Protein AF-A0A372RD93-F1 (afdb_monomer_lite)

Structure (mmCIF, N/CA/C/O backbone):
data_AF-A0A372RD93-F1
#
_entry.id   AF-A0A372RD93-F1
#
loop_
_atom_site.group_PDB
_atom_site.id
_atom_site.type_symbol
_atom_site.label_atom_id
_atom_site.label_alt_id
_atom_site.label_comp_id
_atom_site.label_asym_id
_atom_site.label_entity_id
_atom_site.label_seq_id
_atom_site.pdbx_PDB_ins_code
_atom_site.Cartn_x
_atom_site.Cartn_y
_atom_site.Cartn_z
_atom_site.occupancy
_atom_site.B_iso_or_equiv
_atom_site.auth_seq_id
_atom_site.auth_comp_id
_atom_site.auth_asym_id
_atom_site.auth_atom_id
_atom_site.pdbx_PDB_model_num
ATOM 1 N N . MET A 1 1 ? 12.756 -39.934 -55.092 1.00 40.94 1 MET A N 1
ATOM 2 C CA . MET A 1 1 ? 13.712 -39.754 -53.982 1.00 40.94 1 MET A CA 1
ATOM 3 C C . MET A 1 1 ? 12.909 -39.738 -52.703 1.00 40.94 1 MET A C 1
ATOM 5 O O . MET A 1 1 ? 12.065 -38.868 -52.531 1.00 40.94 1 MET A O 1
ATOM 9 N N . GLU A 1 2 ? 13.077 -40.784 -51.905 1.00 36.28 2 GLU A N 1
ATOM 10 C CA . GLU A 1 2 ? 12.415 -40.973 -50.618 1.00 36.28 2 GLU A CA 1
ATOM 11 C C . GLU A 1 2 ? 12.897 -39.919 -49.617 1.00 36.28 2 GLU A C 1
ATOM 13 O O . GLU A 1 2 ? 14.096 -39.702 -49.460 1.00 36.28 2 GLU A O 1
ATOM 18 N N . TYR A 1 3 ? 11.959 -39.256 -48.940 1.00 37.03 3 TYR A N 1
ATOM 19 C CA . TYR A 1 3 ? 12.267 -38.377 -47.817 1.00 37.03 3 TYR A CA 1
ATOM 20 C C . TYR A 1 3 ? 12.322 -39.218 -46.540 1.00 37.03 3 TYR A C 1
ATOM 22 O O . TYR A 1 3 ? 11.299 -39.464 -45.898 1.00 37.03 3 TYR A O 1
ATOM 30 N N . THR A 1 4 ? 13.515 -39.656 -46.148 1.00 43.28 4 THR A N 1
ATOM 31 C CA . THR A 1 4 ? 13.748 -40.237 -44.824 1.00 43.28 4 THR A CA 1
ATOM 32 C C . THR A 1 4 ? 13.697 -39.126 -43.772 1.00 43.28 4 THR A C 1
ATOM 34 O O . THR A 1 4 ? 14.603 -38.310 -43.625 1.00 43.28 4 THR A O 1
ATOM 37 N N . LYS A 1 5 ? 12.586 -39.063 -43.027 1.00 48.47 5 LYS A N 1
ATOM 38 C CA . LYS A 1 5 ? 12.483 -38.254 -41.805 1.00 48.47 5 LYS A CA 1
ATOM 39 C C . LYS A 1 5 ? 13.290 -38.926 -40.697 1.00 48.47 5 LYS A C 1
ATOM 41 O O . LYS A 1 5 ? 12.750 -39.723 -39.932 1.00 48.47 5 LYS A O 1
ATOM 46 N N . GLU A 1 6 ? 14.557 -38.562 -40.564 1.00 47.00 6 GLU A N 1
ATOM 47 C CA . GLU A 1 6 ? 15.296 -38.830 -39.333 1.00 47.00 6 GLU A CA 1
ATOM 48 C C . GLU A 1 6 ? 14.746 -37.932 -38.213 1.00 47.00 6 GLU A C 1
ATOM 50 O O . GLU A 1 6 ? 14.999 -36.727 -38.133 1.00 47.00 6 GLU A O 1
ATOM 55 N N . LYS A 1 7 ? 13.917 -38.528 -37.349 1.00 50.06 7 LYS A N 1
ATOM 56 C CA . LYS A 1 7 ? 13.461 -37.935 -36.087 1.00 50.06 7 LYS A CA 1
ATOM 57 C C . LYS A 1 7 ? 14.665 -37.803 -35.150 1.00 50.06 7 LYS A C 1
ATOM 59 O O . LYS A 1 7 ? 14.979 -38.708 -34.385 1.00 50.06 7 LYS A O 1
ATOM 64 N N . ASN A 1 8 ? 15.320 -36.650 -35.195 1.00 46.00 8 ASN A N 1
ATOM 65 C CA . ASN A 1 8 ? 16.401 -36.308 -34.278 1.00 46.00 8 ASN A CA 1
ATOM 66 C C . ASN A 1 8 ? 15.813 -35.884 -32.915 1.00 46.00 8 ASN A C 1
ATOM 68 O O . ASN A 1 8 ? 15.511 -34.715 -32.674 1.00 46.00 8 ASN A O 1
ATOM 72 N N . TRP A 1 9 ? 15.592 -36.854 -32.025 1.00 46.66 9 TRP A N 1
ATOM 73 C CA . TRP A 1 9 ? 15.039 -36.686 -30.671 1.00 46.66 9 TRP A CA 1
ATOM 74 C C . TRP A 1 9 ? 16.088 -36.155 -29.671 1.00 46.66 9 TRP A C 1
ATOM 76 O O . TRP A 1 9 ? 16.247 -36.688 -28.579 1.00 46.66 9 TRP A O 1
ATOM 86 N N . ASN A 1 10 ? 16.860 -35.127 -30.050 1.00 56.66 10 ASN A N 1
ATOM 87 C CA . ASN A 1 10 ? 17.896 -34.585 -29.162 1.00 56.66 10 ASN A CA 1
ATOM 88 C C . ASN A 1 10 ? 18.234 -33.096 -29.361 1.00 56.66 10 ASN A C 1
ATOM 90 O O . ASN A 1 10 ? 19.351 -32.659 -29.090 1.00 56.66 10 ASN A O 1
ATOM 94 N N . LYS A 1 11 ? 17.274 -32.275 -29.802 1.00 50.94 11 LYS A N 1
ATOM 95 C CA . LYS A 1 11 ? 17.386 -30.817 -29.645 1.00 50.94 11 LYS A CA 1
ATOM 96 C C . LYS A 1 11 ? 16.659 -30.404 -28.376 1.00 50.94 11 LYS A C 1
ATOM 98 O O . LYS A 1 11 ? 15.439 -30.272 -28.360 1.00 50.94 11 LYS A O 1
ATOM 103 N N . LYS A 1 12 ? 17.420 -30.159 -27.309 1.00 52.72 12 LYS A N 1
ATOM 104 C CA . LYS A 1 12 ? 16.957 -29.267 -26.246 1.00 52.72 12 LYS A CA 1
ATOM 105 C C . LYS A 1 12 ? 16.622 -27.941 -26.937 1.00 52.72 12 LYS A C 1
ATOM 107 O O . LYS A 1 12 ? 17.524 -27.296 -27.464 1.00 52.72 12 LYS A O 1
ATOM 112 N N . ASN A 1 13 ? 15.346 -27.553 -26.993 1.00 59.56 13 ASN A N 1
ATOM 113 C CA . ASN A 1 13 ? 14.900 -26.242 -27.491 1.00 59.56 13 ASN A CA 1
ATOM 114 C C . ASN A 1 13 ? 15.299 -25.125 -26.503 1.00 59.56 13 ASN A C 1
ATOM 116 O O . ASN A 1 13 ? 14.487 -24.300 -26.103 1.00 59.56 13 ASN A O 1
ATOM 120 N N . SER A 1 14 ? 16.547 -25.143 -26.045 1.00 58.91 14 SER A N 1
ATOM 121 C CA . SER A 1 14 ? 17.116 -24.208 -25.092 1.00 58.91 14 SER A CA 1
ATOM 122 C C . SER A 1 14 ? 18.143 -23.364 -25.830 1.00 58.91 14 SER A C 1
ATOM 124 O O . SER A 1 14 ? 19.237 -23.838 -26.138 1.00 58.91 14 SER A O 1
ATOM 126 N N . ALA A 1 15 ? 17.790 -22.117 -26.118 1.00 66.62 15 ALA A N 1
ATOM 127 C CA . ALA A 1 15 ? 18.771 -21.102 -26.459 1.00 66.62 15 ALA A CA 1
ATOM 128 C C . ALA A 1 15 ? 19.325 -20.541 -25.143 1.00 66.62 15 ALA A C 1
ATOM 130 O O . ALA A 1 15 ? 18.597 -19.897 -24.386 1.00 66.62 15 ALA A O 1
ATOM 131 N N . LEU A 1 16 ? 20.597 -20.817 -24.844 1.00 61.88 16 LEU A N 1
ATOM 132 C CA . LEU A 1 16 ? 21.321 -20.067 -23.822 1.00 61.88 16 LEU A CA 1
ATOM 133 C C . LEU A 1 16 ? 21.692 -18.729 -24.452 1.00 61.88 16 LEU A C 1
ATOM 135 O O . LEU A 1 16 ? 22.558 -18.663 -25.318 1.00 61.88 16 LEU A O 1
ATOM 139 N N . VAL A 1 17 ? 20.966 -17.688 -24.063 1.00 70.44 17 VAL A N 1
ATOM 140 C CA . VAL A 1 17 ? 21.166 -16.330 -24.562 1.00 70.44 17 VAL A CA 1
ATOM 141 C C . VAL A 1 17 ? 21.934 -15.565 -23.497 1.00 70.44 17 VAL A C 1
ATOM 143 O O . VAL A 1 17 ? 21.534 -15.563 -22.332 1.00 70.44 17 VAL A O 1
ATOM 146 N N . THR A 1 18 ? 23.043 -14.934 -23.877 1.00 74.75 18 THR A N 1
ATOM 147 C CA . THR A 1 18 ? 23.781 -14.073 -22.948 1.00 74.75 18 THR A CA 1
ATOM 148 C C . THR A 1 18 ? 22.944 -12.840 -22.598 1.00 74.75 18 THR A C 1
ATOM 150 O O . THR A 1 18 ? 22.077 -12.426 -23.368 1.00 74.75 18 THR A O 1
ATOM 153 N N . GLU A 1 19 ? 23.203 -12.203 -21.455 1.00 71.75 19 GLU A N 1
ATOM 154 C CA . GLU A 1 19 ? 22.468 -10.996 -21.040 1.00 71.75 19 GLU A CA 1
ATOM 155 C C . GLU A 1 19 ? 22.470 -9.903 -22.127 1.00 71.75 19 GLU A C 1
ATOM 157 O O . GLU A 1 19 ? 21.443 -9.280 -22.402 1.00 71.75 19 GLU A O 1
ATOM 162 N N . LYS A 1 20 ? 23.602 -9.743 -22.827 1.00 76.75 20 LYS A N 1
ATOM 163 C CA . LYS A 1 20 ? 23.773 -8.783 -23.930 1.00 76.75 20 LYS A CA 1
ATOM 164 C C . LYS A 1 20 ? 22.853 -9.063 -25.121 1.00 76.75 20 LYS A C 1
ATOM 166 O O . LYS A 1 20 ? 22.434 -8.139 -25.813 1.00 76.75 20 LYS A O 1
ATOM 171 N N . GLU A 1 21 ? 22.542 -10.328 -25.370 1.00 79.19 21 GLU A N 1
ATOM 172 C CA . GLU A 1 21 ? 21.732 -10.775 -26.507 1.00 79.19 21 GLU A CA 1
ATOM 173 C C . GLU A 1 21 ? 20.252 -10.927 -26.140 1.00 79.19 21 GLU A C 1
ATOM 175 O O . GLU A 1 21 ? 19.402 -11.006 -27.027 1.00 79.19 21 GLU A O 1
ATOM 180 N N . PHE A 1 22 ? 19.931 -10.915 -24.843 1.00 78.94 22 PHE A N 1
ATOM 181 C CA . PHE A 1 22 ? 18.600 -11.186 -24.310 1.00 78.94 22 PHE A CA 1
ATOM 182 C C . PHE A 1 22 ? 17.536 -10.268 -24.916 1.00 78.94 22 PHE A C 1
ATOM 184 O O . PHE A 1 22 ? 16.542 -10.750 -25.457 1.00 78.94 22 PHE A O 1
ATOM 191 N N . ARG A 1 23 ? 17.781 -8.949 -24.923 1.00 76.69 23 ARG A N 1
ATOM 192 C CA . ARG A 1 23 ? 16.850 -7.966 -25.505 1.00 76.69 23 ARG A CA 1
ATOM 193 C C . ARG A 1 23 ? 16.639 -8.179 -27.000 1.00 76.69 23 ARG A C 1
ATOM 195 O O . ARG A 1 23 ? 15.522 -8.044 -27.483 1.00 76.69 23 ARG A O 1
ATOM 202 N N . LYS A 1 24 ? 17.701 -8.511 -27.735 1.00 80.06 24 LYS A N 1
ATOM 203 C CA . LYS A 1 24 ? 17.635 -8.742 -29.184 1.00 80.06 24 LYS A CA 1
ATOM 204 C C . LYS A 1 24 ? 16.874 -10.028 -29.513 1.00 80.06 24 LYS A C 1
ATOM 206 O O . LYS A 1 24 ? 16.166 -10.065 -30.511 1.00 80.06 24 LYS A O 1
ATOM 211 N N . PHE A 1 25 ? 17.028 -11.062 -28.687 1.00 80.00 25 PHE A N 1
ATOM 212 C CA . PHE A 1 25 ? 16.400 -12.364 -28.891 1.00 80.00 25 PHE A CA 1
ATOM 213 C C . PHE A 1 25 ? 14.930 -12.387 -28.448 1.00 80.00 25 PHE A C 1
ATOM 215 O O . PHE A 1 25 ? 14.072 -12.841 -29.197 1.00 80.00 25 PHE A O 1
ATOM 222 N N . TYR A 1 26 ? 14.633 -11.889 -27.244 1.00 73.25 26 TYR A N 1
ATOM 223 C CA . TYR A 1 26 ? 13.293 -11.934 -26.648 1.00 73.25 26 TYR A CA 1
ATOM 224 C C . TYR A 1 26 ? 12.451 -10.680 -26.922 1.00 73.25 26 TYR A C 1
ATOM 226 O O . TYR A 1 26 ? 11.246 -10.694 -26.685 1.00 73.25 26 TYR A O 1
ATOM 234 N N . GLY A 1 27 ? 13.057 -9.592 -27.407 1.00 77.94 27 GLY A N 1
ATOM 235 C CA . GLY A 1 27 ? 12.377 -8.313 -27.642 1.00 77.94 27 GLY A CA 1
ATOM 236 C C . GLY A 1 27 ? 12.160 -7.465 -26.382 1.00 77.94 27 GLY A C 1
ATOM 237 O O . GLY A 1 27 ? 11.650 -6.354 -26.483 1.00 77.94 27 GLY A O 1
ATOM 238 N N . TYR A 1 28 ? 12.575 -7.950 -25.208 1.00 72.06 28 TYR A N 1
ATOM 239 C CA . TYR A 1 28 ? 12.456 -7.273 -23.914 1.00 72.06 28 TYR A CA 1
ATOM 240 C C . TYR A 1 28 ? 13.683 -7.565 -23.036 1.00 72.06 28 TYR A C 1
ATOM 242 O O . TYR A 1 28 ? 14.404 -8.535 -23.264 1.00 72.06 28 TYR A O 1
ATOM 250 N N . THR A 1 29 ? 13.962 -6.719 -22.049 1.00 76.38 29 THR A N 1
ATOM 251 C CA . THR A 1 29 ? 15.083 -6.881 -21.111 1.00 76.38 29 THR A CA 1
ATOM 252 C C . THR A 1 29 ? 14.730 -7.800 -19.940 1.00 76.38 29 THR A C 1
ATOM 254 O O . THR A 1 29 ? 13.563 -8.045 -19.641 1.00 76.38 29 THR A O 1
ATOM 257 N N . TYR A 1 30 ? 15.738 -8.300 -19.222 1.00 64.75 30 TYR A N 1
ATOM 258 C CA . TYR A 1 30 ? 15.505 -9.074 -17.998 1.00 64.75 30 TYR A CA 1
ATOM 259 C C . TYR A 1 30 ? 14.690 -8.284 -16.954 1.00 64.75 30 TYR A C 1
ATOM 261 O O . TYR A 1 30 ? 13.803 -8.844 -16.313 1.00 64.75 30 TYR A O 1
ATOM 269 N N . ALA A 1 31 ? 14.937 -6.974 -16.843 1.00 65.00 31 ALA A N 1
ATOM 270 C CA . ALA A 1 31 ? 14.170 -6.076 -15.984 1.00 65.00 31 ALA A CA 1
ATOM 271 C C . ALA A 1 31 ? 12.698 -5.989 -16.417 1.00 65.00 31 ALA A C 1
ATOM 273 O O . ALA A 1 31 ? 11.817 -6.118 -15.571 1.00 65.00 31 ALA A O 1
ATOM 274 N N . ASP A 1 32 ? 12.431 -5.878 -17.723 1.00 61.62 32 ASP A N 1
ATOM 275 C CA . ASP A 1 32 ? 11.062 -5.888 -18.255 1.00 61.62 32 ASP A CA 1
ATOM 276 C C . ASP A 1 32 ? 10.357 -7.206 -17.903 1.00 61.62 32 ASP A C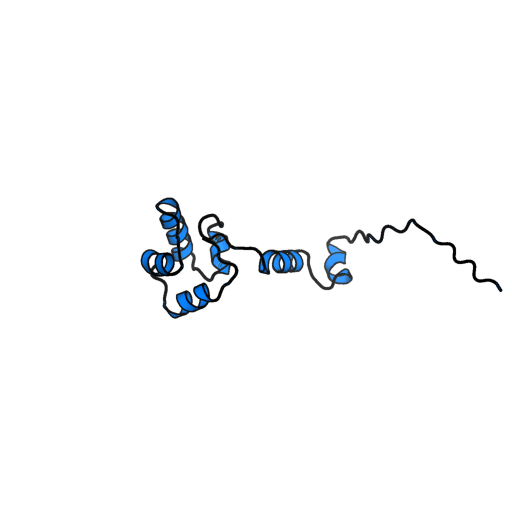 1
ATOM 278 O O . ASP A 1 32 ? 9.212 -7.211 -17.464 1.00 61.62 32 ASP A O 1
ATOM 282 N N . ARG A 1 33 ? 11.053 -8.348 -18.012 1.00 59.84 33 ARG A N 1
ATOM 283 C CA . ARG A 1 33 ? 10.496 -9.659 -17.636 1.00 59.84 33 ARG A CA 1
ATOM 284 C C . ARG A 1 33 ? 10.144 -9.739 -16.154 1.00 59.84 33 ARG A C 1
ATOM 286 O O . ARG A 1 33 ? 9.096 -10.280 -15.812 1.00 59.84 33 ARG A O 1
ATOM 293 N N . ALA A 1 34 ? 11.013 -9.224 -15.287 1.00 60.75 34 ALA A N 1
ATOM 294 C CA . ALA A 1 34 ? 10.765 -9.169 -13.851 1.00 60.75 34 ALA A CA 1
ATOM 295 C C . ALA A 1 34 ? 9.578 -8.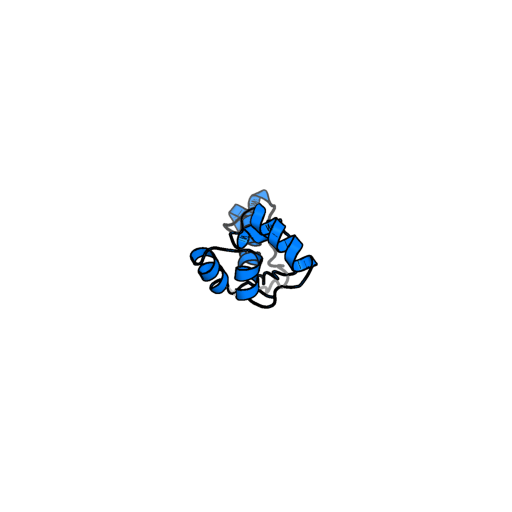249 -13.525 1.00 60.75 34 ALA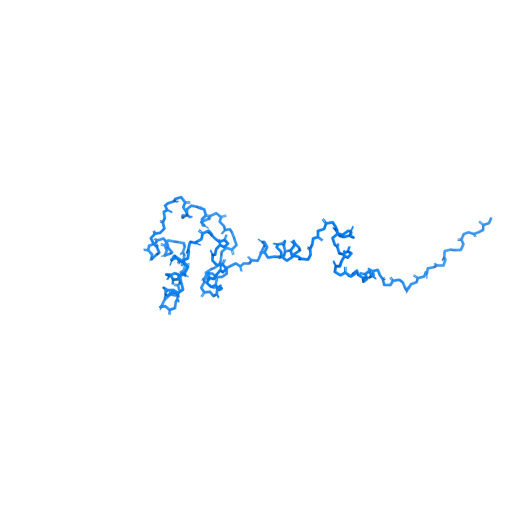 A C 1
ATOM 297 O O . ALA A 1 34 ? 8.755 -8.608 -12.691 1.00 60.75 34 ALA A O 1
ATOM 298 N N . GLN A 1 35 ? 9.441 -7.122 -14.233 1.00 58.12 35 GLN A N 1
ATOM 299 C CA . GLN A 1 35 ? 8.282 -6.229 -14.138 1.00 58.12 35 GLN A CA 1
ATOM 300 C C . GLN A 1 35 ? 6.986 -6.905 -14.613 1.00 58.12 35 GLN A C 1
ATOM 302 O O . GLN A 1 35 ? 5.951 -6.746 -13.976 1.00 58.12 35 GLN A O 1
ATOM 307 N N . PHE A 1 36 ? 7.030 -7.699 -15.688 1.00 56.34 36 PHE A N 1
ATOM 308 C CA . PHE A 1 36 ? 5.871 -8.470 -16.158 1.00 56.34 36 PHE A CA 1
ATOM 309 C C . PHE A 1 36 ? 5.481 -9.597 -15.197 1.00 56.34 36 PHE A C 1
ATOM 311 O O . PHE A 1 36 ? 4.294 -9.841 -14.994 1.00 56.34 36 PHE A O 1
ATOM 318 N N . ALA A 1 37 ? 6.458 -10.284 -14.603 1.00 58.88 37 ALA A N 1
ATOM 319 C CA . ALA A 1 37 ? 6.201 -11.342 -13.631 1.00 58.88 37 ALA A CA 1
ATOM 320 C C . ALA A 1 37 ? 5.645 -10.787 -12.307 1.00 58.88 37 ALA A C 1
ATOM 322 O O . ALA A 1 37 ? 4.732 -11.384 -11.742 1.00 58.88 37 ALA A O 1
ATOM 323 N N . SER A 1 38 ? 6.140 -9.633 -11.846 1.00 59.06 38 SER A N 1
ATOM 324 C CA . SER A 1 38 ? 5.667 -8.982 -10.617 1.00 59.06 38 SER A CA 1
ATOM 325 C C . SER A 1 38 ? 4.353 -8.217 -10.792 1.00 59.06 38 SER A C 1
ATOM 327 O O . SER A 1 38 ? 3.651 -7.976 -9.813 1.00 59.06 38 SER A O 1
ATOM 329 N N . ALA A 1 39 ? 3.972 -7.862 -12.026 1.00 60.59 39 ALA A N 1
ATOM 330 C CA . ALA A 1 39 ? 2.739 -7.122 -12.298 1.00 60.59 39 ALA A CA 1
ATOM 331 C C . ALA A 1 39 ? 1.471 -7.835 -11.797 1.00 60.59 39 ALA A C 1
ATOM 333 O O . ALA A 1 39 ? 0.513 -7.153 -11.443 1.00 60.59 39 ALA A O 1
ATOM 334 N N . ASN A 1 40 ? 1.481 -9.171 -11.727 1.00 64.25 40 ASN A N 1
ATOM 335 C CA . ASN A 1 40 ? 0.351 -9.991 -11.271 1.00 64.25 40 ASN A CA 1
ATOM 336 C C . ASN A 1 40 ? 0.539 -10.566 -9.859 1.00 64.25 40 ASN A C 1
ATOM 338 O O . ASN A 1 40 ? -0.288 -11.358 -9.402 1.00 64.25 40 ASN A O 1
ATOM 342 N N . GLU A 1 41 ? 1.632 -10.230 -9.175 1.00 77.69 41 GLU A N 1
ATOM 343 C CA . GLU A 1 41 ? 1.902 -10.765 -7.847 1.00 77.69 41 GLU A CA 1
ATOM 344 C C . GLU A 1 41 ? 1.004 -10.088 -6.805 1.00 77.69 41 GLU A C 1
ATOM 346 O O . GLU A 1 41 ? 0.778 -8.875 -6.837 1.00 77.69 41 GLU A O 1
ATOM 351 N N . LYS A 1 42 ? 0.467 -10.885 -5.875 1.00 87.81 42 LYS A N 1
ATOM 352 C CA . LYS A 1 42 ? -0.315 -10.350 -4.761 1.00 87.81 42 LYS A CA 1
ATOM 353 C C . LYS A 1 42 ? 0.597 -9.538 -3.841 1.00 87.81 42 LYS A C 1
ATOM 355 O O . LYS A 1 42 ? 1.613 -10.028 -3.357 1.00 87.81 42 LYS A O 1
ATOM 360 N N . LEU A 1 43 ? 0.205 -8.298 -3.579 1.00 89.81 43 LEU A N 1
ATOM 361 C CA . LEU A 1 43 ? 0.892 -7.359 -2.704 1.00 89.81 43 LEU A CA 1
ATOM 362 C C . LEU A 1 43 ? 0.274 -7.442 -1.307 1.00 89.81 43 LEU A C 1
ATOM 364 O O . LEU A 1 43 ? -0.763 -6.838 -1.035 1.00 89.81 43 LEU A O 1
ATOM 368 N N . TYR A 1 44 ? 0.914 -8.195 -0.418 1.00 92.88 44 TYR A N 1
ATOM 369 C CA . TYR A 1 44 ? 0.484 -8.344 0.973 1.00 92.88 44 TYR A CA 1
ATOM 370 C C . TYR A 1 44 ? 0.823 -7.083 1.774 1.00 92.88 44 TYR A C 1
ATOM 372 O O . TYR A 1 44 ? 1.971 -6.883 2.171 1.00 92.88 44 TYR A O 1
ATOM 380 N N . ILE A 1 45 ? -0.157 -6.212 2.023 1.00 93.56 45 ILE A N 1
ATOM 381 C CA . ILE A 1 45 ? 0.071 -4.881 2.613 1.00 93.56 45 ILE A CA 1
ATOM 382 C C . ILE A 1 45 ? 0.735 -4.950 3.998 1.00 93.56 45 ILE A C 1
ATOM 384 O O . ILE A 1 45 ? 1.546 -4.091 4.357 1.00 93.56 45 ILE A O 1
ATOM 388 N N . ASN A 1 46 ? 0.444 -6.012 4.749 1.00 95.00 46 ASN A N 1
ATOM 389 C CA . ASN A 1 46 ? 0.946 -6.217 6.101 1.00 95.00 46 ASN A CA 1
ATOM 390 C C . ASN A 1 46 ? 2.400 -6.726 6.151 1.00 95.00 46 ASN A C 1
ATOM 392 O O . ASN A 1 46 ? 3.052 -6.576 7.180 1.00 95.00 46 ASN A O 1
ATOM 396 N N . SER A 1 47 ? 2.946 -7.260 5.052 1.00 92.25 47 SER A N 1
ATOM 397 C CA . SER A 1 47 ? 4.300 -7.845 5.016 1.00 92.25 47 SER A CA 1
ATOM 398 C C . SER A 1 47 ? 5.219 -7.274 3.932 1.00 92.25 47 SER A C 1
ATOM 400 O O . SER A 1 47 ? 6.436 -7.424 4.022 1.00 92.25 47 SER A O 1
ATOM 402 N N . ILE A 1 48 ? 4.675 -6.582 2.929 1.00 91.38 48 ILE A N 1
ATOM 403 C CA . ILE A 1 48 ? 5.440 -6.005 1.818 1.00 91.38 48 ILE A CA 1
ATOM 404 C C . ILE A 1 48 ? 6.517 -5.027 2.310 1.00 91.38 48 ILE A C 1
ATOM 406 O O . ILE A 1 48 ? 6.303 -4.285 3.268 1.00 91.38 48 ILE A O 1
ATOM 410 N N . HIS A 1 49 ? 7.681 -4.985 1.663 1.00 91.88 49 HIS A N 1
ATOM 411 C CA . HIS A 1 49 ? 8.735 -4.040 2.037 1.00 91.88 49 HIS A CA 1
ATOM 412 C C . HIS A 1 49 ? 8.267 -2.577 1.908 1.00 91.88 49 HIS A C 1
ATOM 414 O O . HIS A 1 49 ? 7.499 -2.247 1.003 1.00 91.88 49 HIS A O 1
ATOM 420 N N . GLU A 1 50 ? 8.749 -1.694 2.793 1.00 91.75 50 GLU A N 1
ATOM 421 C CA . GLU A 1 50 ? 8.330 -0.283 2.849 1.00 91.75 50 GLU A CA 1
ATOM 422 C C . GLU A 1 50 ? 8.499 0.413 1.494 1.00 91.75 50 GLU A C 1
ATOM 424 O O . GLU A 1 50 ? 7.578 1.069 1.020 1.00 91.75 50 GLU A O 1
ATOM 429 N N . ASP A 1 51 ? 9.639 0.230 0.829 1.00 89.12 51 ASP A N 1
ATOM 430 C CA . ASP A 1 51 ? 9.888 0.867 -0.469 1.00 89.12 51 ASP A CA 1
ATOM 431 C C . ASP A 1 51 ? 8.985 0.340 -1.586 1.00 89.12 51 ASP A C 1
ATOM 433 O O . ASP A 1 51 ? 8.599 1.090 -2.481 1.00 89.12 51 ASP A O 1
ATOM 437 N N . SER A 1 52 ? 8.558 -0.919 -1.507 1.00 89.06 52 SER A N 1
ATOM 438 C CA . SER A 1 52 ? 7.663 -1.515 -2.500 1.00 89.06 52 SER A CA 1
ATOM 439 C C . SER A 1 52 ? 6.234 -0.962 -2.414 1.00 89.06 52 SER A C 1
ATOM 441 O O . SER A 1 52 ? 5.488 -1.056 -3.388 1.00 89.06 52 SER A O 1
ATOM 443 N N . LEU A 1 53 ? 5.857 -0.297 -1.313 1.00 91.00 53 LEU A N 1
ATOM 444 C CA . LEU A 1 53 ? 4.586 0.436 -1.207 1.00 91.00 53 LEU A CA 1
ATOM 445 C C . LEU A 1 53 ? 4.492 1.609 -2.203 1.00 91.00 53 LEU A C 1
ATOM 447 O O . LEU A 1 53 ? 3.400 2.120 -2.453 1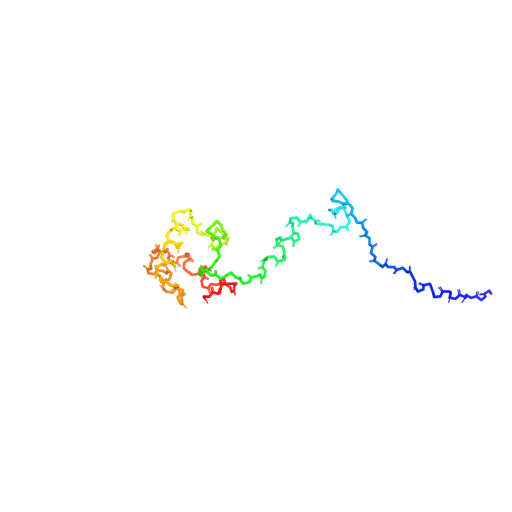.00 91.00 53 LEU A O 1
ATOM 451 N N . GLU A 1 54 ? 5.607 2.030 -2.810 1.00 90.75 54 GLU A N 1
ATOM 452 C CA . GLU A 1 54 ? 5.604 3.008 -3.905 1.00 90.75 54 GLU A CA 1
ATOM 453 C C . GLU A 1 54 ? 4.779 2.546 -5.108 1.00 90.75 54 GLU A C 1
ATOM 455 O O . GLU A 1 54 ? 4.140 3.368 -5.761 1.00 90.75 54 GLU A O 1
ATOM 460 N N . ILE A 1 55 ? 4.723 1.233 -5.356 1.00 88.44 55 ILE A N 1
ATOM 461 C CA . ILE A 1 55 ? 3.950 0.628 -6.452 1.00 88.44 55 ILE A CA 1
ATOM 462 C C . ILE A 1 55 ? 2.450 0.926 -6.300 1.00 88.44 55 ILE A C 1
ATOM 464 O O . ILE A 1 55 ? 1.737 1.059 -7.293 1.00 88.44 55 ILE A O 1
ATOM 468 N N . LEU A 1 56 ? 1.980 1.101 -5.061 1.00 88.50 56 LEU A N 1
ATOM 469 C CA . LEU A 1 56 ? 0.605 1.491 -4.726 1.00 88.50 56 LEU A CA 1
ATOM 470 C C . LEU A 1 56 ? 0.408 3.022 -4.719 1.00 88.50 56 LEU A C 1
ATOM 472 O O . LEU A 1 56 ? -0.652 3.540 -4.359 1.00 88.50 56 LEU A O 1
ATOM 476 N N . GLY A 1 57 ? 1.444 3.773 -5.097 1.00 89.62 57 GLY A N 1
ATOM 477 C CA . GLY A 1 57 ? 1.460 5.227 -5.172 1.00 89.62 57 GLY A CA 1
ATOM 478 C C . GLY A 1 57 ? 1.673 5.932 -3.833 1.00 89.62 57 GLY A C 1
ATOM 479 O O . GLY A 1 57 ? 1.456 7.144 -3.766 1.00 89.62 57 GLY A O 1
ATOM 480 N N . PHE A 1 58 ? 2.050 5.237 -2.752 1.00 92.81 58 PHE A N 1
ATOM 481 C CA . PHE A 1 58 ? 2.333 5.865 -1.454 1.00 92.81 58 PHE A CA 1
ATOM 482 C C . PHE A 1 58 ? 3.628 6.685 -1.488 1.00 92.81 58 PHE A C 1
ATOM 484 O O . PHE A 1 58 ? 4.650 6.249 -2.015 1.00 92.81 58 PHE A O 1
ATOM 491 N N . ASN A 1 59 ? 3.586 7.886 -0.903 1.00 93.88 59 ASN A N 1
ATOM 492 C CA . ASN A 1 59 ? 4.785 8.716 -0.764 1.00 93.88 59 ASN A CA 1
ATOM 493 C C . ASN A 1 59 ? 5.628 8.251 0.434 1.00 93.88 59 ASN A C 1
ATOM 495 O O . ASN A 1 59 ? 5.113 7.581 1.323 1.00 93.88 59 ASN A O 1
ATOM 499 N N . LYS A 1 60 ? 6.900 8.658 0.499 1.00 94.31 60 LYS A N 1
ATOM 500 C CA . LYS A 1 60 ? 7.839 8.223 1.547 1.00 94.31 60 LYS A CA 1
ATOM 501 C C . LYS A 1 60 ? 7.291 8.353 2.978 1.00 94.31 60 LYS A C 1
ATOM 503 O O . LYS A 1 60 ? 7.467 7.440 3.772 1.00 94.31 60 LYS A O 1
ATOM 508 N N . LYS A 1 61 ? 6.589 9.449 3.291 1.00 94.25 61 LYS A N 1
ATOM 509 C CA . LYS A 1 61 ? 5.980 9.655 4.616 1.00 94.25 61 LYS A CA 1
ATOM 510 C C . LYS A 1 61 ? 4.902 8.602 4.906 1.00 94.25 61 LYS A C 1
ATOM 512 O O . LYS A 1 61 ? 4.951 7.956 5.943 1.00 94.25 61 LYS A O 1
ATOM 517 N N . GLN A 1 62 ? 3.992 8.387 3.960 1.00 94.50 62 GLN A N 1
ATOM 518 C CA . GLN A 1 62 ? 2.922 7.391 4.073 1.00 94.50 62 GLN A CA 1
ATOM 519 C C . GLN A 1 62 ? 3.461 5.961 4.162 1.00 94.50 62 GLN A C 1
ATOM 521 O O . GLN A 1 62 ? 2.889 5.144 4.871 1.00 94.50 62 GLN A O 1
ATOM 526 N N . ARG A 1 63 ? 4.557 5.644 3.458 1.00 95.12 63 ARG A N 1
ATOM 527 C CA . ARG A 1 63 ? 5.190 4.317 3.535 1.00 95.12 63 ARG A CA 1
ATOM 528 C C . ARG A 1 63 ? 5.717 4.041 4.946 1.00 95.12 63 ARG A C 1
ATOM 530 O O . ARG A 1 63 ? 5.422 2.985 5.501 1.00 95.12 63 ARG A O 1
ATOM 537 N N . GLY A 1 64 ? 6.387 5.024 5.550 1.00 94.69 64 GLY A N 1
ATOM 538 C CA . GLY A 1 64 ? 6.835 4.943 6.940 1.00 94.69 64 GLY A CA 1
ATOM 539 C C . GLY A 1 64 ? 5.675 4.813 7.933 1.00 94.69 64 GLY A C 1
ATOM 540 O O . GLY A 1 64 ? 5.727 3.979 8.832 1.00 94.69 64 GLY A O 1
ATOM 541 N N . GLU A 1 65 ? 4.593 5.575 7.741 1.00 95.06 65 GLU A N 1
ATOM 542 C CA . GLU A 1 65 ? 3.380 5.467 8.568 1.00 95.06 65 GLU A CA 1
ATOM 543 C C . GLU A 1 65 ? 2.738 4.075 8.461 1.00 95.06 65 GLU A C 1
ATOM 545 O O . GLU A 1 65 ? 2.444 3.463 9.481 1.00 95.06 65 GLU A O 1
ATOM 550 N N . ILE A 1 66 ? 2.595 3.528 7.248 1.00 95.06 66 ILE A N 1
ATOM 551 C CA . ILE A 1 66 ? 2.064 2.172 7.020 1.00 95.06 66 ILE A CA 1
ATOM 552 C C . ILE A 1 66 ? 2.909 1.126 7.738 1.00 95.06 66 ILE A C 1
ATOM 554 O O . ILE A 1 66 ? 2.355 0.220 8.361 1.00 95.06 66 ILE A O 1
ATOM 558 N N . ARG A 1 67 ? 4.239 1.244 7.660 1.00 95.25 67 ARG A N 1
ATOM 559 C CA . ARG A 1 67 ? 5.150 0.330 8.348 1.00 95.25 67 ARG A CA 1
ATOM 560 C C . ARG A 1 67 ? 4.924 0.358 9.862 1.00 95.25 67 ARG A C 1
ATOM 562 O O . ARG A 1 67 ? 4.818 -0.703 10.464 1.00 95.25 67 ARG A O 1
ATOM 569 N N . ILE A 1 68 ? 4.837 1.545 10.458 1.00 95.06 68 ILE A N 1
ATOM 570 C CA . ILE A 1 68 ? 4.634 1.695 11.904 1.00 95.06 68 ILE A CA 1
ATOM 571 C C . ILE A 1 68 ? 3.255 1.169 12.318 1.00 95.06 68 ILE A C 1
ATOM 573 O O . ILE A 1 68 ? 3.141 0.444 13.302 1.00 95.06 68 ILE A O 1
ATOM 577 N N . GLU A 1 69 ? 2.202 1.520 11.581 1.00 94.94 69 GLU A N 1
ATOM 578 C CA . GLU A 1 69 ? 0.832 1.147 11.940 1.00 94.94 69 GLU A CA 1
ATOM 579 C C . GLU A 1 69 ? 0.595 -0.363 11.831 1.00 94.94 69 GLU A C 1
ATOM 581 O O . GLU A 1 69 ? 0.026 -0.940 12.752 1.00 94.94 69 GLU A O 1
ATOM 586 N N . ARG A 1 70 ? 1.104 -1.035 10.787 1.00 94.50 70 ARG A N 1
ATOM 587 C CA . ARG A 1 70 ? 0.957 -2.499 10.663 1.00 94.50 70 ARG A CA 1
ATOM 588 C C . ARG A 1 70 ? 1.790 -3.294 11.671 1.00 94.50 70 ARG A C 1
ATOM 590 O O . ARG A 1 70 ? 1.442 -4.430 11.966 1.00 94.50 70 ARG A O 1
ATOM 597 N N . GLU A 1 71 ? 2.893 -2.724 12.171 1.00 93.00 71 GLU A N 1
ATOM 598 C CA . GLU A 1 71 ? 3.677 -3.322 13.263 1.00 93.00 71 GLU A CA 1
ATOM 599 C C . GLU A 1 71 ? 2.892 -3.285 14.587 1.00 93.00 71 GLU A C 1
ATOM 601 O O . GLU A 1 71 ? 3.036 -4.192 15.404 1.00 93.00 71 GLU A O 1
ATOM 606 N N . LYS A 1 72 ? 2.035 -2.271 14.790 1.00 94.69 72 LYS A N 1
ATOM 607 C CA . LYS A 1 72 ? 1.119 -2.203 15.941 1.00 94.69 72 LYS A CA 1
ATOM 608 C C . LYS A 1 72 ? -0.067 -3.145 15.768 1.00 94.69 72 LYS A C 1
ATOM 610 O O . LYS A 1 72 ? -0.376 -3.922 16.666 1.00 94.69 72 LYS A O 1
ATOM 615 N N . GLU A 1 73 ? -0.747 -3.039 14.631 1.00 94.25 73 GLU A N 1
ATOM 616 C CA . GLU A 1 73 ? -1.948 -3.805 14.326 1.00 94.25 73 GLU A CA 1
ATOM 617 C C . GLU A 1 73 ? -2.095 -3.978 12.804 1.00 94.25 73 GLU A C 1
ATOM 619 O O . GLU A 1 73 ? -2.146 -2.976 12.081 1.00 94.25 73 GLU A O 1
ATOM 624 N N . PRO A 1 74 ? -2.221 -5.218 12.299 1.00 95.44 74 PRO A N 1
ATOM 625 C CA . PRO A 1 74 ? -2.430 -5.466 10.877 1.00 95.44 74 PRO A CA 1
ATOM 626 C C . PRO A 1 74 ? -3.650 -4.721 10.323 1.00 95.44 74 PRO A C 1
ATOM 628 O O . PRO A 1 74 ? -4.683 -4.595 10.983 1.00 95.44 74 PRO A O 1
ATOM 631 N N . PHE A 1 75 ? -3.555 -4.258 9.078 1.00 96.12 75 PHE A N 1
ATOM 632 C CA . PHE A 1 75 ? -4.711 -3.752 8.345 1.00 96.12 75 PHE A CA 1
ATOM 633 C C . PHE A 1 75 ? -5.607 -4.920 7.943 1.00 96.12 75 PHE A C 1
ATOM 635 O O . PHE A 1 75 ? -5.107 -5.909 7.407 1.00 96.12 75 PHE A O 1
ATOM 642 N N . THR A 1 76 ? -6.919 -4.798 8.138 1.00 95.75 76 THR A N 1
ATOM 643 C CA . THR A 1 76 ? -7.874 -5.851 7.749 1.00 95.75 76 THR A CA 1
ATOM 644 C C . THR A 1 76 ? -8.614 -5.524 6.460 1.00 95.75 76 THR A C 1
ATOM 646 O O . THR A 1 76 ? -9.078 -6.416 5.752 1.00 95.75 76 THR A O 1
ATOM 649 N N . ASN A 1 77 ? -8.746 -4.235 6.147 1.00 94.75 77 ASN A N 1
ATOM 650 C CA . ASN A 1 77 ? -9.498 -3.763 4.998 1.00 94.75 77 ASN A CA 1
ATOM 651 C C . ASN A 1 77 ? -8.995 -2.386 4.523 1.00 94.75 77 ASN A C 1
ATOM 653 O O . ASN A 1 77 ? -8.174 -1.721 5.158 1.00 94.75 77 ASN A O 1
ATOM 657 N N . TYR A 1 78 ? -9.497 -1.937 3.372 1.00 94.31 78 TYR A N 1
ATOM 658 C CA . TYR A 1 78 ? -9.105 -0.653 2.789 1.00 94.31 78 TYR A CA 1
ATOM 659 C C . TYR A 1 78 ? -9.493 0.548 3.663 1.00 94.31 78 TYR A C 1
ATOM 661 O O . TYR A 1 78 ? -8.778 1.551 3.681 1.00 94.31 78 TYR A O 1
ATOM 669 N N . ASP A 1 79 ? -10.636 0.483 4.345 1.00 93.69 79 ASP A N 1
ATOM 670 C CA . ASP A 1 79 ? -11.136 1.562 5.193 1.00 93.69 79 ASP A CA 1
ATOM 671 C C . ASP A 1 79 ? -10.237 1.755 6.439 1.00 93.69 79 ASP A C 1
ATOM 673 O O . ASP A 1 79 ? -9.989 2.900 6.830 1.00 93.69 79 ASP A O 1
ATOM 677 N N . ASP A 1 80 ? -9.609 0.694 6.961 1.00 94.88 80 ASP A N 1
ATOM 678 C CA . ASP A 1 80 ? -8.562 0.788 7.995 1.00 94.88 80 ASP A CA 1
ATOM 679 C C . ASP A 1 80 ? -7.362 1.602 7.497 1.00 94.88 80 ASP A C 1
ATOM 681 O O . ASP A 1 80 ? -6.879 2.505 8.178 1.00 94.88 80 ASP A O 1
ATOM 685 N N . ILE A 1 81 ? -6.901 1.342 6.268 1.00 93.38 81 ILE A N 1
ATOM 686 C CA . ILE A 1 81 ? -5.798 2.106 5.665 1.00 93.38 81 ILE A CA 1
ATOM 687 C C . ILE A 1 81 ? -6.201 3.579 5.525 1.00 93.38 81 ILE A C 1
ATOM 689 O O . ILE A 1 81 ? -5.408 4.475 5.815 1.00 93.38 81 ILE A O 1
ATOM 693 N N . LYS A 1 82 ? -7.439 3.858 5.097 1.00 94.56 82 LYS A N 1
ATOM 694 C CA . LYS A 1 82 ? -7.923 5.236 4.934 1.00 94.56 82 LYS A CA 1
ATOM 695 C C . LYS A 1 82 ? -7.953 5.997 6.252 1.00 94.56 82 LYS A C 1
ATOM 697 O O . LYS A 1 82 ? -7.536 7.154 6.288 1.00 94.56 82 LYS A O 1
ATOM 702 N N . THR A 1 83 ? -8.464 5.360 7.298 1.00 93.19 83 THR A N 1
ATOM 703 C CA . THR A 1 83 ? -8.630 5.978 8.614 1.00 93.19 83 THR A CA 1
ATOM 704 C C . THR A 1 83 ? -7.296 6.163 9.326 1.00 93.19 83 THR A C 1
ATOM 706 O O . THR A 1 83 ? -7.063 7.250 9.842 1.00 93.19 83 THR A O 1
ATOM 709 N N . ARG A 1 84 ? -6.401 5.166 9.290 1.00 93.94 84 ARG A N 1
ATOM 710 C CA . ARG A 1 84 ? -5.107 5.201 9.997 1.00 93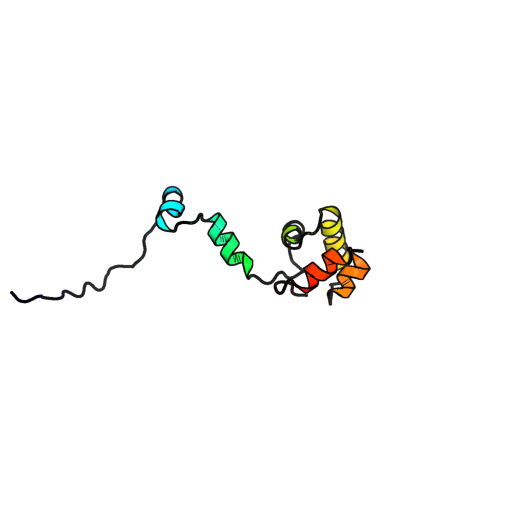.94 84 ARG A CA 1
ATOM 711 C C . ARG A 1 84 ? -4.029 6.020 9.271 1.00 93.94 84 ARG A C 1
ATOM 713 O O . ARG A 1 84 ? -3.241 6.691 9.921 1.00 93.94 84 ARG A O 1
ATOM 720 N N . ILE A 1 85 ? -4.000 6.007 7.933 1.00 93.81 85 ILE A N 1
ATOM 721 C CA . ILE A 1 85 ? -2.966 6.697 7.120 1.00 93.81 85 ILE A CA 1
ATOM 722 C C . ILE A 1 85 ? -3.458 8.045 6.563 1.00 93.81 85 ILE A C 1
ATOM 724 O O . ILE A 1 85 ? -2.705 8.789 5.936 1.00 93.81 85 ILE A O 1
ATOM 728 N N . HIS A 1 86 ? -4.736 8.382 6.763 1.00 91.62 86 HIS A N 1
ATOM 729 C CA . HIS A 1 86 ? -5.338 9.647 6.323 1.00 91.62 86 HIS A CA 1
ATOM 730 C C . HIS A 1 86 ? -5.084 9.969 4.835 1.00 91.62 86 HIS A C 1
ATOM 732 O O . HIS A 1 86 ? -4.644 11.061 4.463 1.00 91.62 86 HIS A O 1
ATOM 738 N N . ILE A 1 87 ? -5.353 9.008 3.946 1.00 91.62 87 ILE A N 1
ATOM 739 C CA . ILE A 1 87 ? -5.194 9.212 2.497 1.00 91.62 87 ILE A CA 1
ATOM 740 C C . ILE A 1 87 ? -6.398 9.921 1.863 1.00 91.62 87 ILE A C 1
ATOM 742 O O . ILE A 1 87 ? -7.537 9.779 2.300 1.00 91.62 87 ILE A O 1
ATOM 746 N N . SER A 1 88 ? -6.152 10.651 0.770 1.00 92.38 88 SER A N 1
ATOM 747 C CA . SER A 1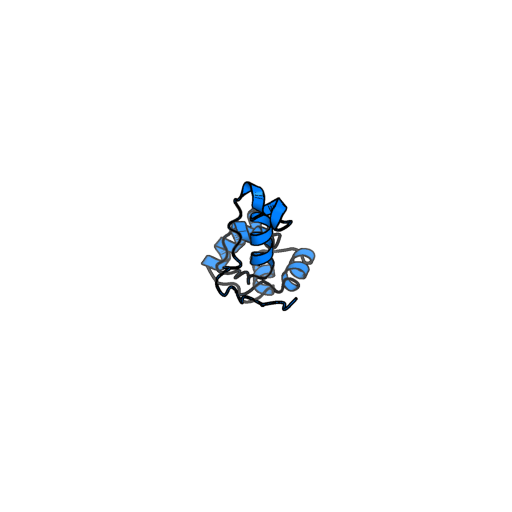 88 ? -7.206 11.354 0.030 1.00 92.38 88 SER A CA 1
ATOM 748 C C . SER A 1 88 ? -8.191 10.401 -0.655 1.00 92.38 88 SER A C 1
ATOM 750 O O . SER A 1 88 ? -7.822 9.303 -1.076 1.00 92.38 88 SER A O 1
ATOM 752 N N . ASP A 1 89 ? -9.427 10.854 -0.883 1.00 93.06 89 ASP A N 1
ATOM 753 C CA . ASP A 1 89 ? -10.469 10.049 -1.542 1.00 93.06 89 ASP A CA 1
ATOM 754 C C . ASP A 1 89 ? -10.084 9.580 -2.948 1.00 93.06 89 ASP A C 1
ATOM 756 O O . ASP A 1 89 ? -10.451 8.487 -3.381 1.00 93.06 89 ASP A O 1
ATOM 760 N N . LYS A 1 90 ? -9.319 10.392 -3.688 1.00 92.69 90 LYS A N 1
ATOM 761 C CA . LYS A 1 90 ? -8.788 9.991 -4.998 1.00 92.69 90 LYS A CA 1
ATOM 762 C C . LYS A 1 90 ? -7.858 8.786 -4.855 1.00 92.69 90 LYS A C 1
ATOM 764 O O . LYS A 1 90 ? -8.003 7.818 -5.596 1.00 92.69 90 LYS A O 1
ATOM 769 N N . LYS A 1 91 ? -6.933 8.839 -3.896 1.00 92.31 91 LYS A N 1
ATOM 770 C CA . LYS A 1 91 ? -5.971 7.763 -3.651 1.00 92.31 91 LYS A CA 1
ATOM 771 C C . LYS A 1 91 ? -6.660 6.512 -3.122 1.00 92.31 91 LYS A C 1
ATOM 773 O O . LYS A 1 91 ? -6.392 5.425 -3.611 1.00 92.31 91 LYS A O 1
ATOM 778 N N . PHE A 1 92 ? -7.611 6.685 -2.213 1.00 94.50 92 PHE A N 1
ATOM 779 C CA . PHE A 1 92 ? -8.430 5.605 -1.682 1.00 94.50 92 PHE A CA 1
ATOM 780 C C . PHE A 1 92 ? -9.210 4.857 -2.773 1.00 94.50 92 PHE A C 1
ATOM 782 O O . PHE A 1 92 ? -9.196 3.629 -2.813 1.00 94.50 92 PHE A O 1
ATOM 789 N N . ARG A 1 93 ? -9.838 5.585 -3.708 1.00 93.94 93 ARG A N 1
ATOM 790 C CA . ARG A 1 93 ? -10.525 4.974 -4.858 1.00 93.94 93 ARG A CA 1
ATOM 791 C C . ARG A 1 93 ? -9.575 4.206 -5.772 1.00 93.94 93 ARG A C 1
ATOM 793 O O . ARG A 1 93 ? -9.961 3.157 -6.272 1.00 93.94 93 ARG A O 1
ATOM 800 N N . ASN A 1 94 ? -8.364 4.715 -5.993 1.00 92.44 94 ASN A N 1
ATOM 801 C CA . ASN A 1 94 ? -7.353 4.001 -6.774 1.00 92.44 94 ASN A CA 1
ATOM 802 C C . ASN A 1 94 ? -6.898 2.725 -6.057 1.00 92.44 94 ASN A C 1
ATOM 804 O O . ASN A 1 94 ? -6.815 1.683 -6.691 1.00 92.44 94 ASN A O 1
ATOM 808 N N . LEU A 1 95 ? -6.693 2.793 -4.739 1.00 92.50 95 LEU A N 1
ATOM 809 C CA . LEU A 1 95 ? -6.301 1.651 -3.915 1.00 92.50 95 LEU A CA 1
ATOM 810 C C . LEU A 1 95 ? -7.356 0.531 -3.960 1.00 92.50 95 LEU A C 1
ATOM 812 O O . LEU A 1 95 ? -7.013 -0.621 -4.184 1.00 92.50 95 LEU A O 1
ATOM 816 N N . LYS A 1 96 ? -8.648 0.872 -3.833 1.00 92.81 96 LYS A N 1
ATOM 817 C CA . LYS A 1 96 ? -9.767 -0.091 -3.930 1.00 92.81 96 LYS A CA 1
ATOM 818 C C . LYS A 1 96 ? -9.911 -0.743 -5.312 1.00 92.81 96 LYS A C 1
ATOM 820 O O . LYS A 1 96 ? -10.584 -1.760 -5.428 1.00 92.81 96 LYS A O 1
ATOM 825 N N . ARG A 1 97 ? -9.346 -0.137 -6.359 1.00 91.38 97 ARG A N 1
ATOM 826 C CA . ARG A 1 97 ? -9.354 -0.678 -7.729 1.00 91.38 97 ARG A CA 1
ATOM 827 C C . ARG A 1 97 ? -8.155 -1.578 -8.018 1.00 91.38 97 ARG A C 1
ATOM 829 O O . ARG A 1 97 ? -8.147 -2.210 -9.067 1.00 91.38 97 ARG A O 1
ATOM 836 N N . ASP A 1 98 ? -7.162 -1.604 -7.131 1.00 88.88 98 ASP A N 1
ATOM 837 C CA . ASP A 1 98 ? -5.987 -2.456 -7.261 1.00 88.88 98 ASP A CA 1
ATOM 838 C C . ASP A 1 98 ? -6.298 -3.841 -6.680 1.00 88.88 98 ASP A C 1
ATOM 840 O O . ASP A 1 98 ? -6.374 -4.040 -5.464 1.00 88.88 98 ASP A O 1
ATOM 844 N N . ASP A 1 99 ? -6.522 -4.795 -7.576 1.00 87.94 99 ASP A N 1
ATOM 845 C CA . ASP A 1 99 ? -6.870 -6.184 -7.288 1.00 87.94 99 ASP A CA 1
ATOM 846 C C . ASP A 1 99 ? -5.675 -7.018 -6.811 1.00 87.94 99 ASP A C 1
ATOM 848 O O . ASP A 1 99 ? -5.837 -8.172 -6.396 1.00 87.94 99 ASP A O 1
ATOM 852 N N . ARG A 1 100 ? -4.469 -6.447 -6.822 1.00 88.50 100 ARG A N 1
ATOM 853 C CA . ARG A 1 100 ? -3.252 -7.114 -6.357 1.00 88.50 100 ARG A CA 1
ATOM 854 C C . ARG A 1 100 ? -3.126 -7.068 -4.841 1.00 88.50 100 ARG A C 1
ATOM 856 O O . ARG A 1 100 ? -2.436 -7.911 -4.282 1.00 88.50 100 ARG A O 1
ATOM 863 N N . ILE A 1 101 ? -3.787 -6.131 -4.162 1.00 90.50 101 ILE A N 1
ATOM 864 C CA . ILE A 1 101 ? -3.653 -5.957 -2.710 1.00 90.50 101 ILE A CA 1
ATOM 865 C C . ILE A 1 101 ? -4.284 -7.137 -1.958 1.00 90.50 101 ILE A C 1
ATOM 867 O O . ILE A 1 101 ? -5.413 -7.544 -2.233 1.00 90.50 101 ILE A O 1
ATOM 871 N N . ALA A 1 102 ? -3.542 -7.663 -0.987 1.00 92.00 102 ALA A N 1
ATOM 872 C CA . ALA A 1 102 ? -3.993 -8.651 -0.016 1.00 92.00 102 ALA A CA 1
ATOM 873 C C . ALA A 1 102 ? -3.726 -8.139 1.408 1.00 92.00 102 ALA A C 1
ATOM 875 O O . ALA A 1 102 ? -2.732 -7.443 1.639 1.00 92.00 102 ALA A O 1
ATOM 876 N N . PHE A 1 103 ? -4.623 -8.477 2.334 1.00 90.81 103 PHE A N 1
ATOM 877 C CA . PHE A 1 103 ? -4.537 -8.145 3.758 1.00 90.81 103 PHE A CA 1
ATOM 878 C C . PHE A 1 103 ? -4.010 -9.347 4.536 1.00 90.81 103 PHE A C 1
ATOM 880 O O . PHE A 1 103 ? -4.501 -10.465 4.268 1.00 90.81 103 PHE A O 1
#

Radius of gyration: 22.92 Å; chains: 1; bounding box: 35×52×70 Å

Foldseek 3Di:
DDDPPPPPPDDPPDDPADQVCCCVVVVDHPVVVVCVVCVQAADELLDHDLVCCVVLVDDNVLSVQSPVVSVVPNDDDLVSSCVRSVDDPVSSVSNVVPPSYDD

Sequence (103 aa):
MEYTKEKNWNKKNSALVTEKEFRKFYGYTYADRAQFASANEKLYINSIHEDSLEILGFNKKQRGEIRIEREKEPFTNYDDIKTRIHISDKKFRNLKRDDRIAF

pLDDT: mean 80.45, std 17.1, range [36.28, 96.12]

Secondary structure (DSSP, 8-state):
--------TT--------HHHHHHHHSS-HHHHHHHHHTTS-EETTTS-TGGGGGGT--HHHHHHHHHHHHHS---SHHHHHHHHT--HHHHHHHHT-TTEE-